Protein AF-A0A535DUN1-F1 (afdb_monomer_lite)

Foldseek 3Di:
DQDWDAAPVPGDTHSDPVVNQVCCCPVVPPCRPDPDPPDCPPVPPDDPDDDDDDDDDDDDDDDDD

pLDDT: mean 70.96, std 15.7, range [48.69, 92.56]

Radius of gyration: 27.16 Å; chains: 1; bounding box: 35×40×80 Å

Structure (mmCIF, N/CA/C/O backbone):
data_AF-A0A535DUN1-F1
#
_entry.id   AF-A0A535DUN1-F1
#
loop_
_atom_site.group_PDB
_atom_site.id
_atom_site.type_symbol
_atom_site.label_atom_id
_atom_site.label_alt_id
_atom_site.label_comp_id
_atom_site.label_asym_id
_atom_site.label_entity_id
_atom_site.label_seq_id
_atom_site.pdbx_PDB_ins_code
_atom_site.Cartn_x
_atom_site.Cartn_y
_atom_site.Cartn_z
_atom_site.occupancy
_atom_site.B_iso_or_equiv
_atom_site.auth_seq_id
_atom_site.auth_comp_id
_atom_site.auth_asym_id
_atom_site.auth_atom_id
_atom_site.pdbx_PDB_model_num
ATOM 1 N N . MET A 1 1 ? -20.014 4.177 0.322 1.00 49.81 1 MET A N 1
ATOM 2 C CA . MET A 1 1 ? -18.922 3.528 -0.436 1.00 49.81 1 MET A CA 1
ATOM 3 C C . MET A 1 1 ? -17.679 3.587 0.436 1.00 49.81 1 MET A C 1
ATOM 5 O O . MET A 1 1 ? -17.181 4.682 0.660 1.00 49.81 1 MET A O 1
ATOM 9 N N . GLN A 1 2 ? -17.252 2.473 1.030 1.00 61.97 2 GLN A N 1
ATOM 10 C CA . GLN A 1 2 ? -16.067 2.469 1.895 1.00 61.97 2 GLN A CA 1
ATOM 11 C C . GLN A 1 2 ? -14.840 2.404 0.983 1.00 61.97 2 GLN A C 1
ATOM 13 O O . GLN A 1 2 ? -14.690 1.441 0.238 1.00 61.97 2 GLN A O 1
ATOM 18 N N . GLN A 1 3 ? -14.027 3.459 0.967 1.00 78.31 3 GLN A N 1
ATOM 19 C CA . GLN A 1 3 ? -12.798 3.495 0.174 1.00 78.31 3 GLN A CA 1
ATOM 20 C C . GLN A 1 3 ? -11.750 2.645 0.900 1.00 78.31 3 GLN A C 1
ATOM 22 O O . GLN A 1 3 ? -11.106 3.113 1.834 1.00 78.31 3 GLN A O 1
ATOM 27 N N . THR A 1 4 ? -11.641 1.373 0.526 1.00 86.75 4 THR A N 1
ATOM 28 C CA . THR A 1 4 ? -10.645 0.437 1.065 1.00 86.75 4 THR A CA 1
ATOM 29 C C . THR A 1 4 ? -9.499 0.255 0.081 1.00 86.75 4 THR A C 1
ATOM 31 O O . THR A 1 4 ? -9.709 0.225 -1.131 1.00 86.75 4 THR A O 1
ATOM 34 N N . PHE A 1 5 ? -8.290 0.072 0.596 1.00 90.44 5 PHE A N 1
ATOM 35 C CA . PHE A 1 5 ? -7.086 -0.129 -0.201 1.00 90.44 5 PHE A CA 1
ATOM 36 C C . PHE A 1 5 ? -6.849 -1.622 -0.411 1.00 90.44 5 PHE A C 1
ATOM 38 O O . PHE A 1 5 ? -6.827 -2.386 0.552 1.00 90.44 5 PHE A O 1
ATOM 45 N N . ARG A 1 6 ? -6.692 -2.051 -1.666 1.00 90.31 6 ARG A N 1
ATOM 46 C CA . ARG A 1 6 ? -6.511 -3.463 -2.020 1.00 90.31 6 ARG A CA 1
ATOM 47 C C . ARG A 1 6 ? -5.055 -3.761 -2.358 1.00 90.31 6 ARG A C 1
ATOM 49 O O . ARG A 1 6 ? -4.467 -3.069 -3.183 1.00 90.31 6 ARG A O 1
ATOM 56 N N . CYS A 1 7 ? -4.500 -4.815 -1.772 1.00 89.75 7 CYS A N 1
ATOM 57 C CA . CYS A 1 7 ? -3.170 -5.305 -2.101 1.00 89.75 7 CYS A CA 1
ATOM 58 C C . CYS A 1 7 ? -3.151 -5.894 -3.519 1.00 89.75 7 CYS A C 1
ATOM 60 O O . CYS A 1 7 ? -3.945 -6.795 -3.797 1.00 89.75 7 CYS A O 1
ATOM 62 N N . PRO A 1 8 ? -2.258 -5.442 -4.416 1.00 84.88 8 PRO A N 1
ATOM 63 C CA . PRO A 1 8 ? -2.170 -5.984 -5.771 1.00 84.88 8 PRO A CA 1
ATOM 64 C C . PRO A 1 8 ? -1.528 -7.377 -5.823 1.00 84.88 8 PRO A C 1
ATOM 66 O O . PRO A 1 8 ? -1.782 -8.117 -6.765 1.00 84.88 8 PRO A O 1
ATOM 69 N N . ALA A 1 9 ? -0.727 -7.750 -4.820 1.00 85.38 9 ALA A N 1
ATOM 70 C CA . ALA A 1 9 ? -0.038 -9.039 -4.791 1.00 85.38 9 ALA A CA 1
ATOM 71 C C . ALA A 1 9 ? -0.952 -10.191 -4.335 1.00 85.38 9 ALA A C 1
ATOM 73 O O . ALA A 1 9 ? -0.891 -11.281 -4.895 1.00 85.38 9 ALA A O 1
ATOM 74 N N . CYS A 1 10 ? -1.814 -9.955 -3.338 1.00 91.50 10 CYS A N 1
ATOM 75 C CA . CYS A 1 10 ? -2.654 -11.002 -2.736 1.00 91.50 10 CYS A CA 1
ATOM 76 C C . CYS A 1 10 ? -4.160 -10.685 -2.711 1.00 91.50 10 CYS A C 1
ATOM 78 O O . CYS A 1 10 ? -4.974 -11.550 -2.398 1.00 91.50 10 CYS A O 1
ATOM 80 N N . GLY A 1 11 ? -4.565 -9.453 -3.032 1.00 89.88 11 GLY A N 1
ATOM 81 C CA . GLY A 1 11 ? -5.970 -9.045 -3.070 1.00 89.88 11 GLY A CA 1
ATOM 82 C C . GLY A 1 11 ? -6.592 -8.669 -1.720 1.00 89.88 11 GLY A C 1
ATOM 83 O O . GLY A 1 11 ? -7.790 -8.364 -1.705 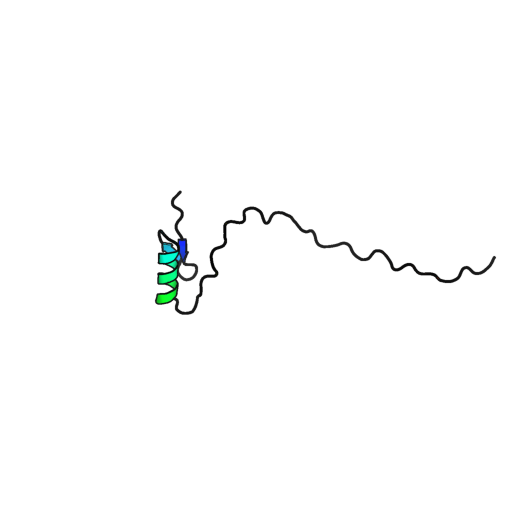1.00 89.88 11 GLY A O 1
ATOM 84 N N . ALA A 1 12 ? -5.820 -8.665 -0.626 1.00 91.38 12 ALA A N 1
ATOM 85 C CA . ALA A 1 12 ? -6.275 -8.279 0.714 1.00 91.38 12 ALA A CA 1
ATOM 86 C C . ALA A 1 12 ? -6.764 -6.820 0.766 1.00 91.38 12 ALA A C 1
ATOM 88 O O . ALA A 1 12 ? -6.216 -5.961 0.080 1.00 91.38 12 ALA A O 1
ATOM 89 N N . GLN A 1 13 ? -7.801 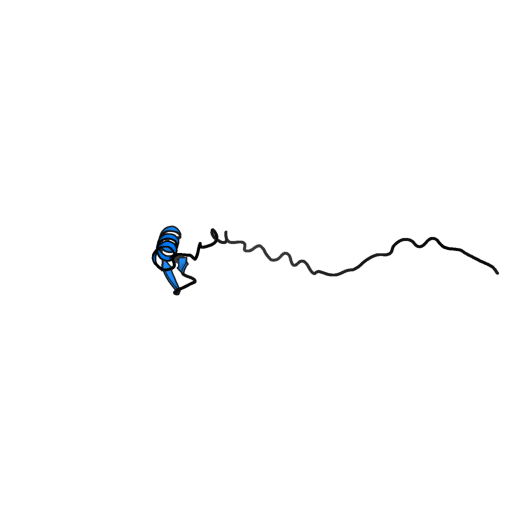-6.538 1.559 1.00 92.50 13 GLN A N 1
ATOM 90 C CA . GLN A 1 13 ? -8.403 -5.204 1.687 1.00 92.50 13 GLN A CA 1
ATOM 91 C C . GLN A 1 13 ? -8.098 -4.597 3.052 1.00 92.50 13 GLN A C 1
ATOM 93 O O . GLN A 1 13 ? -8.277 -5.247 4.080 1.00 92.50 13 GLN A O 1
ATOM 98 N N . PHE A 1 14 ? -7.695 -3.331 3.050 1.00 92.06 14 PHE A N 1
ATOM 99 C CA . PHE A 1 14 ? -7.306 -2.587 4.239 1.00 92.06 14 PHE A CA 1
ATOM 100 C C . PHE A 1 14 ? -8.094 -1.277 4.350 1.00 92.06 14 PHE A C 1
ATOM 102 O O . PHE A 1 14 ? -8.428 -0.662 3.332 1.00 92.06 14 PHE A O 1
ATOM 109 N N . PRO A 1 15 ? -8.391 -0.820 5.578 1.00 90.62 15 PRO A N 1
ATOM 110 C CA . PRO A 1 15 ? -9.168 0.397 5.804 1.00 90.62 15 PRO A CA 1
ATOM 111 C C . PRO A 1 15 ? -8.377 1.684 5.518 1.00 90.62 15 PRO A C 1
ATOM 113 O O . PRO A 1 15 ? -8.977 2.740 5.344 1.00 90.62 15 PRO A O 1
ATOM 116 N N . THR A 1 16 ? -7.044 1.618 5.470 1.00 90.50 16 THR A N 1
ATOM 117 C CA . THR A 1 16 ? -6.156 2.767 5.245 1.00 90.50 16 THR A CA 1
ATOM 118 C C . THR A 1 16 ? -4.990 2.390 4.336 1.00 90.50 16 THR A C 1
ATOM 120 O O . THR A 1 16 ? -4.630 1.216 4.222 1.00 90.50 16 THR A O 1
ATOM 123 N N . GLN A 1 17 ? -4.379 3.396 3.702 1.00 88.12 17 GLN A N 1
ATOM 124 C CA . GLN A 1 17 ? -3.199 3.192 2.860 1.00 88.12 17 GLN A CA 1
ATOM 125 C C . GLN A 1 17 ? -1.998 2.699 3.680 1.00 88.12 17 GLN A C 1
ATOM 127 O O . GLN A 1 17 ? -1.339 1.756 3.265 1.00 88.12 17 GLN A O 1
ATOM 132 N N . LEU A 1 18 ? -1.781 3.265 4.875 1.00 88.94 18 LEU A N 1
ATOM 133 C CA . LEU A 1 18 ? -0.684 2.880 5.770 1.00 88.94 18 LEU A CA 1
ATOM 134 C C . LEU A 1 18 ? -0.737 1.390 6.141 1.00 88.94 18 LEU A C 1
ATOM 136 O O . LEU A 1 18 ? 0.274 0.704 6.060 1.00 88.94 18 LEU A O 1
ATOM 140 N N . ALA A 1 19 ? -1.926 0.870 6.470 1.00 91.00 19 ALA A N 1
ATOM 141 C CA . ALA A 1 19 ? -2.098 -0.546 6.797 1.00 91.00 19 ALA A CA 1
ATOM 142 C C . ALA A 1 19 ? -1.790 -1.461 5.599 1.00 91.00 19 ALA A C 1
ATOM 144 O O . ALA A 1 19 ? -1.233 -2.544 5.775 1.00 91.00 19 ALA A O 1
ATOM 145 N N . LEU A 1 20 ? -2.120 -1.018 4.379 1.00 92.56 20 LEU A N 1
ATOM 146 C CA . LEU A 1 20 ? -1.727 -1.725 3.165 1.00 92.56 20 LEU A CA 1
ATOM 147 C C . LEU A 1 20 ? -0.202 -1.668 2.958 1.00 92.56 20 LEU A C 1
ATOM 149 O O . LEU A 1 20 ? 0.397 -2.693 2.651 1.00 92.56 20 LEU A O 1
ATOM 153 N N . GLU A 1 21 ? 0.429 -0.503 3.121 1.00 88.56 21 GLU A N 1
ATOM 154 C CA . GLU A 1 21 ? 1.880 -0.331 2.960 1.00 88.56 21 GLU A CA 1
ATOM 155 C C . GLU A 1 21 ? 2.673 -1.196 3.946 1.00 88.56 21 GLU A C 1
ATOM 157 O O . GLU A 1 21 ? 3.599 -1.892 3.535 1.00 88.56 21 GLU A O 1
ATOM 162 N N . GLU A 1 22 ? 2.277 -1.232 5.221 1.00 90.75 22 GLU A N 1
ATOM 163 C CA . GLU A 1 22 ? 2.888 -2.120 6.214 1.00 90.75 22 GLU A CA 1
ATOM 164 C C . GLU A 1 22 ? 2.698 -3.596 5.855 1.00 90.75 22 GLU A C 1
ATOM 166 O O . GLU A 1 22 ? 3.642 -4.381 5.954 1.00 90.75 22 GLU A O 1
ATOM 171 N N . HIS A 1 23 ? 1.500 -3.981 5.401 1.00 92.31 23 HIS A N 1
ATOM 172 C CA . HIS A 1 23 ? 1.233 -5.342 4.942 1.00 92.31 23 HIS A CA 1
ATOM 173 C C . HIS A 1 23 ? 2.150 -5.733 3.778 1.00 92.31 23 HIS A C 1
ATOM 175 O O . HIS A 1 23 ? 2.796 -6.775 3.836 1.00 92.31 23 HIS A O 1
ATOM 181 N N . VAL A 1 24 ? 2.257 -4.895 2.745 1.00 90.25 24 VAL A N 1
ATOM 182 C CA . VAL A 1 24 ? 3.119 -5.176 1.590 1.00 90.25 24 VAL A CA 1
ATOM 183 C C . VAL A 1 24 ? 4.593 -5.176 1.997 1.00 90.25 24 VAL A C 1
ATOM 185 O O . VAL A 1 24 ? 5.340 -6.051 1.575 1.00 90.25 24 VAL A 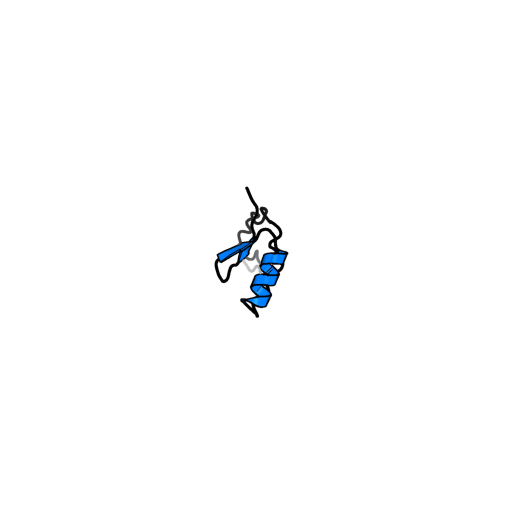O 1
ATOM 188 N N . SER A 1 25 ? 5.012 -4.258 2.866 1.00 87.00 25 SER A N 1
ATOM 189 C CA . SER A 1 25 ? 6.391 -4.195 3.357 1.00 87.00 25 SER A CA 1
ATOM 190 C C . SER A 1 25 ? 6.795 -5.457 4.125 1.00 87.00 25 SER A C 1
ATOM 192 O O . SER A 1 25 ? 7.912 -5.936 3.963 1.00 87.00 25 SER A O 1
ATOM 194 N N . ARG A 1 26 ? 5.889 -6.035 4.924 1.00 90.56 26 ARG A N 1
ATOM 195 C CA . ARG A 1 26 ? 6.169 -7.218 5.756 1.00 90.56 26 ARG A CA 1
ATOM 196 C C . ARG A 1 26 ? 5.983 -8.538 5.011 1.00 90.56 26 ARG A C 1
ATOM 198 O O . ARG A 1 26 ? 6.862 -9.397 5.069 1.00 90.56 26 ARG A O 1
ATOM 205 N N . GLU A 1 27 ? 4.867 -8.680 4.302 1.00 89.25 27 GLU A N 1
ATOM 206 C CA . GLU A 1 27 ? 4.441 -9.934 3.664 1.00 89.25 27 GLU A CA 1
ATOM 207 C C . GLU A 1 27 ? 4.946 -10.060 2.220 1.00 89.25 27 GLU A C 1
ATOM 209 O O . GLU A 1 27 ? 5.050 -11.158 1.675 1.00 89.25 27 GLU A O 1
ATOM 214 N N . HIS A 1 28 ? 5.259 -8.931 1.582 1.00 88.56 28 HIS A N 1
ATOM 215 C CA . HIS A 1 28 ? 5.663 -8.843 0.178 1.00 88.56 28 HIS A CA 1
ATOM 216 C C . HIS A 1 28 ? 6.951 -8.019 0.016 1.00 88.56 28 HIS A C 1
ATOM 218 O O . HIS A 1 28 ? 7.080 -7.252 -0.947 1.00 88.56 28 HIS A O 1
ATOM 224 N N . GLN A 1 29 ? 7.878 -8.176 0.977 1.00 71.50 29 GLN A N 1
ATOM 225 C CA . GLN A 1 29 ? 9.204 -7.544 1.039 1.00 71.50 29 GLN A CA 1
ATOM 226 C C . GLN A 1 29 ? 9.812 -7.413 -0.369 1.00 71.50 29 GLN A C 1
ATOM 228 O O . GLN A 1 29 ? 10.202 -8.405 -0.979 1.00 71.50 29 GLN A O 1
ATOM 233 N N . GLY A 1 30 ? 9.841 -6.183 -0.897 1.00 65.25 30 GLY A N 1
ATOM 234 C CA . GLY A 1 30 ? 10.346 -5.865 -2.242 1.00 65.25 30 GLY A CA 1
ATOM 235 C C . GLY A 1 30 ? 9.343 -5.178 -3.174 1.00 65.25 30 GLY A C 1
ATOM 236 O O . GLY A 1 30 ? 9.752 -4.585 -4.169 1.00 65.25 30 GLY A O 1
ATOM 237 N N . THR A 1 31 ? 8.050 -5.174 -2.845 1.00 56.94 31 THR A N 1
ATOM 238 C CA . THR A 1 31 ? 7.041 -4.474 -3.656 1.00 56.94 31 THR A CA 1
ATOM 239 C C . THR A 1 31 ? 6.798 -3.087 -3.072 1.00 56.94 31 THR A C 1
ATOM 241 O O . THR A 1 31 ? 5.827 -2.856 -2.361 1.00 56.94 31 THR A O 1
ATOM 244 N N . GLN A 1 32 ? 7.718 -2.153 -3.307 1.00 59.28 32 GLN A N 1
ATOM 245 C CA . GLN A 1 32 ? 7.501 -0.752 -2.950 1.00 59.28 32 GLN A CA 1
ATOM 246 C C . GLN A 1 32 ? 6.261 -0.276 -3.721 1.00 59.28 32 GLN A C 1
ATOM 248 O O . GLN A 1 32 ? 6.309 -0.126 -4.942 1.00 59.28 32 GLN A O 1
ATOM 253 N N . LEU A 1 33 ? 5.120 -0.134 -3.038 1.00 59.97 33 LEU A N 1
ATOM 254 C CA . LEU A 1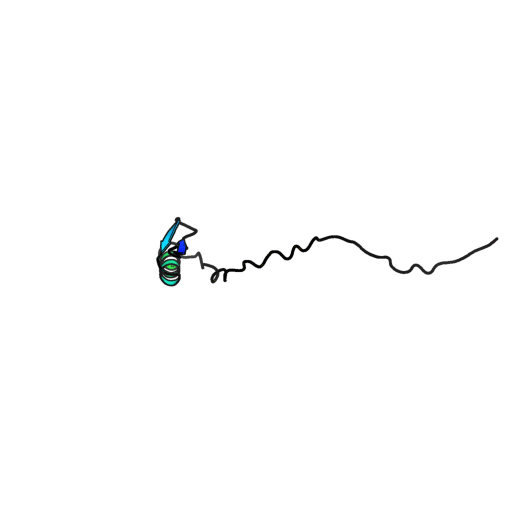 33 ? 3.920 0.397 -3.674 1.00 59.97 33 LEU A CA 1
ATOM 255 C C . LEU A 1 33 ? 4.279 1.796 -4.187 1.00 59.97 33 LEU A C 1
ATOM 257 O O . LEU A 1 33 ? 4.738 2.619 -3.390 1.00 59.97 33 LEU A O 1
ATOM 261 N N . PRO A 1 34 ? 4.130 2.085 -5.493 1.00 57.41 34 PRO A N 1
ATOM 262 C CA . PRO A 1 34 ? 4.336 3.441 -5.963 1.00 57.41 34 PRO A CA 1
ATOM 263 C C . PRO A 1 34 ? 3.353 4.346 -5.210 1.00 57.41 34 PRO A C 1
ATOM 265 O O . PRO A 1 34 ? 2.192 3.949 -5.036 1.00 57.41 34 PRO A O 1
ATOM 268 N N . PRO A 1 35 ? 3.796 5.519 -4.718 1.00 54.97 35 PRO A N 1
ATOM 269 C CA . PRO A 1 35 ? 2.939 6.411 -3.960 1.00 54.97 35 PRO A CA 1
ATOM 270 C C . PRO A 1 35 ? 1.721 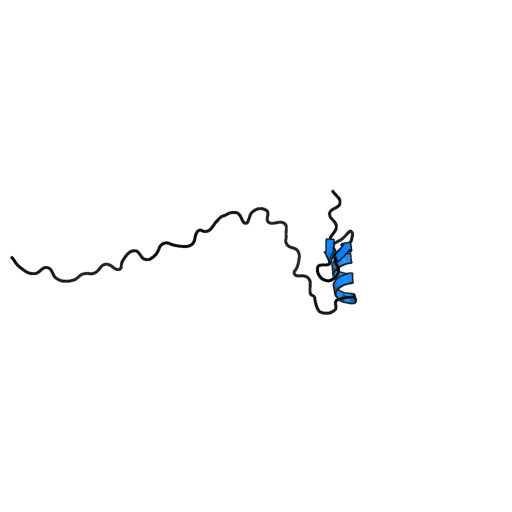6.749 -4.815 1.00 54.97 35 PRO A C 1
ATOM 272 O O . PRO A 1 35 ? 1.833 7.382 -5.857 1.00 54.97 35 PRO A O 1
ATOM 275 N N . SER A 1 36 ? 0.588 6.214 -4.359 1.00 55.94 36 SER A N 1
ATOM 276 C CA . SER A 1 36 ? -0.796 6.541 -4.675 1.00 55.94 36 SER A CA 1
ATOM 277 C C . SER A 1 36 ? -0.995 7.354 -5.952 1.00 55.94 36 SER A C 1
ATOM 279 O O . SER A 1 36 ? -0.764 8.560 -5.978 1.00 55.94 36 SER A O 1
ATOM 281 N N . GLN A 1 37 ? -1.572 6.693 -6.957 1.00 57.56 37 GLN A N 1
ATOM 282 C CA . GLN A 1 37 ? -2.431 7.324 -7.951 1.00 57.56 37 GLN A CA 1
ATOM 283 C C . GLN A 1 37 ? -3.393 8.273 -7.228 1.00 57.56 37 GLN A C 1
ATOM 285 O O . GLN A 1 37 ? -4.405 7.877 -6.620 1.00 57.56 37 GLN A O 1
ATOM 290 N N . ALA A 1 38 ? -3.009 9.541 -7.240 1.00 52.09 38 ALA A N 1
ATOM 291 C CA . ALA A 1 38 ? -3.808 10.671 -6.854 1.00 52.09 38 ALA A CA 1
ATOM 292 C C . ALA A 1 38 ? -4.862 10.854 -7.936 1.00 52.09 38 ALA A C 1
ATOM 294 O O . ALA A 1 38 ? -4.733 11.750 -8.740 1.00 52.09 38 ALA A O 1
ATOM 295 N N . LYS A 1 39 ? -5.873 9.973 -7.946 1.00 53.31 39 LYS A N 1
ATOM 296 C CA . LYS A 1 39 ? -7.198 10.166 -8.556 1.00 53.31 39 LYS A CA 1
ATOM 297 C C . LYS A 1 39 ? -7.137 11.198 -9.691 1.00 53.31 39 LYS A C 1
ATOM 299 O O . LYS A 1 39 ? -7.529 12.344 -9.502 1.00 53.31 39 LYS A O 1
ATOM 304 N N . ASP A 1 40 ? -6.617 10.797 -10.844 1.00 56.06 40 ASP A N 1
ATOM 305 C CA . ASP A 1 40 ? -6.672 11.618 -12.046 1.00 56.06 40 ASP A CA 1
ATOM 306 C C . ASP A 1 40 ? -7.878 11.148 -12.877 1.00 56.06 40 ASP A C 1
ATOM 308 O O . ASP A 1 40 ? -7.729 10.296 -13.750 1.00 56.06 40 ASP A O 1
ATOM 312 N N . PRO A 1 41 ? -9.103 11.671 -12.683 1.00 54.00 41 PRO A N 1
ATOM 313 C CA . PRO A 1 41 ? -10.162 11.493 -13.671 1.00 54.00 41 PRO A CA 1
ATOM 314 C C . PRO A 1 41 ? -9.978 12.432 -14.883 1.00 54.00 41 PRO A C 1
ATOM 316 O O . PRO A 1 41 ? -10.957 12.805 -15.516 1.00 54.00 41 PRO A O 1
ATOM 319 N N . ALA A 1 42 ? -8.749 12.855 -15.209 1.00 54.34 42 ALA A N 1
ATOM 320 C CA . ALA A 1 42 ? -8.489 13.846 -16.258 1.00 54.34 42 ALA A CA 1
ATOM 321 C C . ALA A 1 42 ? -7.399 13.441 -17.265 1.00 54.34 42 ALA A C 1
ATOM 323 O O . ALA A 1 42 ? -6.916 14.291 -18.011 1.00 54.34 42 ALA A O 1
ATOM 324 N N . SER A 1 43 ? -7.060 12.152 -17.367 1.00 51.44 43 SER A N 1
ATOM 325 C CA . SER A 1 43 ? -6.381 11.627 -18.561 1.00 51.44 43 SER A CA 1
ATOM 326 C C . SER A 1 43 ? -7.423 11.303 -19.642 1.00 51.44 43 SER A C 1
ATOM 328 O O . SER A 1 43 ? -7.672 10.159 -20.003 1.00 51.44 43 SER A O 1
ATOM 330 N N . SER A 1 44 ? -8.124 12.342 -20.091 1.00 57.34 44 SER A N 1
ATOM 331 C CA . SER A 1 44 ? -8.973 12.324 -21.291 1.00 57.34 44 SER A CA 1
ATOM 332 C C . SER A 1 44 ? -8.770 13.611 -22.079 1.00 57.34 44 SER A C 1
ATOM 334 O O . SER A 1 44 ? -9.710 14.237 -22.562 1.00 57.34 44 SER A O 1
ATOM 336 N N . ARG A 1 45 ? -7.512 14.035 -22.202 1.00 57.81 45 ARG A N 1
ATOM 337 C CA . ARG A 1 45 ? -7.114 14.817 -23.368 1.00 57.81 45 ARG A CA 1
ATOM 338 C C . ARG A 1 45 ? -6.312 13.882 -24.245 1.00 57.81 45 ARG A C 1
ATOM 340 O O . ARG A 1 45 ? -5.101 13.758 -24.117 1.00 57.81 45 ARG A O 1
ATOM 347 N N . GLU A 1 46 ? -7.086 13.172 -25.051 1.00 60.53 46 GLU A N 1
ATOM 348 C CA . GLU A 1 46 ? -6.682 12.490 -26.266 1.00 60.53 46 GLU A CA 1
ATOM 349 C C . GLU A 1 46 ? -5.626 13.349 -26.976 1.00 60.53 46 GLU A C 1
ATOM 351 O O . GLU A 1 46 ? -5.914 14.45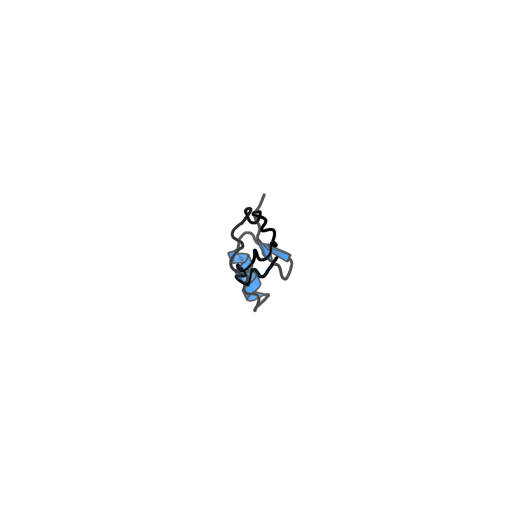7 -27.432 1.00 60.53 46 GLU A O 1
ATOM 356 N N . PHE A 1 47 ? -4.396 12.856 -27.036 1.00 48.69 47 PHE A N 1
ATOM 357 C CA . PHE A 1 47 ? -3.441 13.298 -28.038 1.00 48.69 47 PHE A CA 1
ATOM 358 C C . PHE A 1 47 ? -3.553 12.294 -29.182 1.00 48.69 47 PHE A C 1
ATOM 360 O O . PHE A 1 47 ? -2.952 11.221 -29.082 1.00 48.69 47 PHE A O 1
ATOM 367 N N . PRO A 1 48 ? -4.313 12.570 -30.256 1.00 56.38 48 PRO A N 1
ATOM 368 C CA . PRO A 1 48 ? -4.026 11.890 -31.497 1.00 56.38 48 PRO A CA 1
ATOM 369 C C . PRO A 1 48 ? -2.643 12.363 -31.949 1.00 56.38 48 PRO A C 1
ATOM 371 O O . PRO A 1 48 ? -2.421 13.526 -32.285 1.00 56.38 48 PRO A O 1
ATOM 374 N N . SER A 1 49 ? -1.692 11.438 -31.852 1.00 61.22 49 SER A N 1
ATOM 375 C CA . SER A 1 49 ? -0.527 11.399 -32.718 1.00 61.22 49 SER A CA 1
ATOM 376 C C . SER A 1 49 ? -0.946 11.553 -34.181 1.00 61.22 49 SER A C 1
ATOM 378 O O . SER A 1 49 ? -1.999 11.049 -34.568 1.00 61.22 49 SER A O 1
ATOM 380 N N . ASP A 1 50 ? -0.026 12.138 -34.949 1.00 61.28 50 ASP A N 1
ATOM 381 C CA . ASP A 1 50 ? 0.079 12.126 -36.415 1.00 61.28 50 ASP A CA 1
ATOM 382 C C . ASP A 1 50 ? -0.450 13.365 -37.158 1.00 61.28 50 ASP A C 1
ATOM 384 O O . ASP A 1 50 ? -1.647 13.513 -37.356 1.00 61.28 50 ASP A O 1
ATOM 388 N N . GLU A 1 51 ? 0.475 14.251 -37.553 1.00 54.19 51 GLU A N 1
ATOM 389 C CA . GLU A 1 51 ? 0.655 14.713 -38.947 1.00 54.19 51 GLU A CA 1
ATOM 390 C C . GLU A 1 51 ? 1.953 15.560 -38.980 1.00 54.19 51 GLU A C 1
ATOM 392 O O . GLU A 1 51 ? 2.018 16.679 -38.481 1.00 54.19 51 GLU A O 1
ATOM 397 N N . SER A 1 52 ? 3.119 14.938 -39.161 1.00 51.53 52 SER A N 1
ATOM 398 C CA . SER A 1 52 ? 3.796 14.803 -40.459 1.00 51.53 52 SER A CA 1
ATOM 399 C C . SER A 1 52 ? 4.084 16.140 -41.166 1.00 51.53 52 SER A C 1
ATOM 401 O O . SER A 1 52 ? 3.264 16.662 -41.900 1.00 51.53 52 SER A O 1
ATOM 403 N N . ILE A 1 53 ? 5.304 16.648 -40.936 1.00 59.41 53 ILE A N 1
ATOM 404 C CA . ILE A 1 53 ? 6.205 17.313 -41.899 1.00 59.41 53 ILE A CA 1
ATOM 405 C C . ILE A 1 53 ? 5.526 18.180 -42.986 1.00 59.41 53 ILE A C 1
ATOM 407 O O . ILE A 1 53 ? 5.287 17.697 -44.089 1.00 59.41 53 ILE A O 1
ATOM 411 N N . GLU A 1 54 ? 5.372 19.489 -42.752 1.00 63.25 54 GLU A N 1
ATOM 412 C CA . GLU A 1 54 ? 5.220 20.456 -43.854 1.00 63.25 54 GLU A CA 1
ATOM 413 C C . GLU A 1 54 ? 6.586 21.084 -44.186 1.00 63.25 54 GLU A C 1
ATOM 415 O O . GLU A 1 54 ? 7.032 22.081 -43.621 1.00 63.25 54 GLU A O 1
ATOM 420 N N . GLU A 1 55 ? 7.284 20.348 -45.049 1.00 63.44 55 GLU A N 1
ATOM 421 C CA . GLU A 1 55 ? 7.953 20.841 -46.254 1.00 63.44 55 GLU A CA 1
ATOM 422 C C . GLU A 1 55 ? 8.948 22.013 -46.125 1.00 63.44 55 GLU A C 1
ATOM 424 O O . GLU A 1 55 ? 8.651 23.207 -46.215 1.00 63.44 55 GLU A O 1
ATOM 429 N N . SER A 1 56 ? 10.216 21.619 -46.011 1.00 59.31 56 SER A N 1
ATOM 430 C CA . SER A 1 56 ? 11.402 22.408 -46.330 1.00 59.31 56 SER A CA 1
ATOM 431 C C . SER A 1 56 ? 11.255 23.116 -47.685 1.00 59.31 56 SER A C 1
ATOM 433 O O . SER A 1 56 ? 11.220 22.465 -48.722 1.00 59.31 56 SER A O 1
ATOM 435 N N . ARG A 1 57 ? 11.234 24.456 -47.688 1.00 69.12 57 ARG A N 1
ATOM 436 C CA . ARG A 1 57 ? 11.212 25.290 -48.904 1.00 69.12 57 ARG A CA 1
ATOM 437 C C . ARG A 1 57 ? 12.438 25.045 -49.786 1.00 69.12 57 ARG A C 1
ATOM 439 O O . ARG A 1 57 ? 13.501 25.639 -49.599 1.00 69.12 57 ARG A O 1
ATOM 446 N N . GLU A 1 58 ? 12.236 24.190 -50.769 1.00 63.69 58 GLU A N 1
ATOM 447 C CA . GLU A 1 58 ? 13.028 24.010 -51.974 1.00 63.69 58 GLU A CA 1
ATOM 448 C C . GLU A 1 58 ? 13.120 25.326 -52.765 1.00 63.69 58 GLU A C 1
ATOM 450 O O . GLU A 1 58 ? 12.133 26.006 -53.048 1.00 63.69 58 GLU A O 1
ATOM 455 N N . ARG A 1 59 ? 14.353 25.733 -53.070 1.00 69.88 59 ARG A N 1
ATOM 456 C CA . ARG A 1 59 ? 14.679 26.936 -53.837 1.00 69.88 59 ARG A CA 1
ATOM 457 C C . ARG A 1 59 ? 15.613 26.509 -54.965 1.00 69.88 59 ARG A C 1
ATOM 459 O O . ARG A 1 59 ? 16.818 26.648 -54.818 1.00 69.88 59 ARG A O 1
ATOM 466 N N . GLU A 1 60 ? 15.063 25.978 -56.056 1.00 62.25 60 GLU A N 1
ATOM 467 C CA . GLU A 1 60 ? 15.841 25.557 -57.229 1.00 62.25 60 GLU A CA 1
ATOM 468 C C . GLU A 1 60 ? 15.149 25.945 -58.553 1.00 62.25 60 GLU A C 1
ATOM 470 O O . GLU A 1 60 ? 14.039 25.522 -58.856 1.00 62.25 60 GLU A O 1
ATOM 475 N N . GLY A 1 61 ? 15.855 26.780 -59.326 1.00 59.75 61 GLY A N 1
ATOM 476 C CA . GLY A 1 61 ? 15.963 26.773 -60.793 1.00 59.75 61 GLY A CA 1
ATOM 477 C C . GLY A 1 61 ? 14.715 26.806 -61.690 1.00 59.75 61 GLY A C 1
ATOM 478 O O . GLY A 1 61 ? 14.214 25.767 -62.105 1.00 59.75 61 GLY A O 1
ATOM 479 N N . GLN A 1 62 ? 14.347 27.992 -62.190 1.00 66.62 62 GLN A N 1
ATOM 480 C CA . GLN A 1 62 ? 13.415 28.159 -63.316 1.00 66.62 62 GLN A CA 1
ATOM 481 C C . GLN A 1 62 ? 14.187 28.337 -64.642 1.00 66.62 62 GLN A C 1
ATOM 483 O O . GLN A 1 62 ? 14.883 29.336 -64.824 1.00 66.62 62 GLN A O 1
ATOM 488 N N . LYS A 1 63 ? 14.083 27.370 -65.574 1.00 66.69 63 LYS A N 1
ATOM 489 C CA . LYS A 1 63 ? 14.708 27.409 -66.915 1.00 66.69 63 LYS A CA 1
ATOM 490 C C . LYS A 1 63 ? 13.700 27.176 -68.055 1.00 66.69 63 LYS A C 1
ATOM 492 O O . LYS A 1 63 ? 13.163 26.085 -68.183 1.00 66.69 63 LYS A O 1
ATOM 497 N N . ALA A 1 64 ? 13.647 28.195 -68.919 1.00 53.59 64 ALA A N 1
ATOM 498 C CA . ALA A 1 64 ? 13.439 28.245 -70.377 1.00 53.59 64 ALA A CA 1
ATOM 499 C C . ALA A 1 64 ? 12.084 27.865 -71.011 1.00 53.59 64 ALA A C 1
ATOM 501 O O . ALA A 1 64 ? 11.672 26.708 -71.003 1.00 53.59 64 ALA A O 1
ATOM 502 N N . GLY A 1 65 ? 11.518 28.861 -71.702 1.00 52.75 65 GLY A N 1
ATOM 503 C CA . GLY A 1 65 ? 10.733 28.731 -72.932 1.00 52.75 65 GLY A CA 1
ATOM 504 C C . GLY A 1 65 ? 11.427 29.493 -74.057 1.00 52.75 65 GLY A C 1
ATOM 505 O O . GLY A 1 65 ? 12.221 30.406 -73.723 1.00 52.75 65 GLY A O 1
#

Sequence (65 aa):
MQQTFRCPACGAQFPTQLALEEHVSREHQGTQLPPSQAKDPASSREFPSDESIEESREREGQKAG

Secondary structure (DSSP, 8-state):
---PEEPTTT--EESSHHHHHHHHHHHSTT----S-----TT-----------------------